Protein AF-A0A522DBF5-F1 (afdb_monomer)

Structure (mmCIF, N/CA/C/O backbone):
data_AF-A0A522DBF5-F1
#
_entry.id   AF-A0A522DBF5-F1
#
loop_
_atom_site.group_PDB
_atom_site.id
_atom_site.type_symbol
_atom_site.label_atom_id
_atom_site.label_alt_id
_atom_site.label_comp_id
_atom_site.label_asym_id
_atom_site.label_entity_id
_atom_site.label_seq_id
_atom_site.pdbx_PDB_ins_code
_atom_site.Cartn_x
_atom_site.Cartn_y
_atom_site.Cartn_z
_atom_site.occupancy
_atom_site.B_iso_or_equiv
_atom_site.auth_seq_id
_atom_site.auth_comp_id
_atom_site.auth_asym_id
_atom_site.auth_atom_id
_atom_site.pdbx_PDB_model_num
ATOM 1 N N . MET A 1 1 ? -2.209 -8.312 -12.145 1.00 57.16 1 MET A N 1
ATOM 2 C CA . MET A 1 1 ? -1.909 -8.345 -10.704 1.00 57.16 1 MET A CA 1
ATOM 3 C C . MET A 1 1 ? -3.232 -8.401 -9.969 1.00 57.16 1 MET A C 1
ATOM 5 O O . MET A 1 1 ? -4.133 -7.666 -10.356 1.00 57.16 1 MET A O 1
ATOM 9 N N . ILE A 1 2 ? -3.375 -9.305 -9.004 1.00 72.56 2 ILE A N 1
ATOM 10 C CA . ILE A 1 2 ? -4.613 -9.483 -8.236 1.00 72.56 2 ILE A CA 1
ATOM 11 C C . ILE A 1 2 ? -4.423 -8.749 -6.906 1.00 72.56 2 ILE A C 1
ATOM 13 O O . ILE A 1 2 ? -3.459 -9.021 -6.194 1.00 72.56 2 ILE A O 1
ATOM 17 N N . ILE A 1 3 ? -5.297 -7.788 -6.601 1.00 75.62 3 ILE A N 1
ATOM 18 C CA . ILE A 1 3 ? -5.295 -7.100 -5.304 1.00 75.62 3 ILE A CA 1
ATOM 19 C C . ILE A 1 3 ? -5.841 -8.085 -4.261 1.00 75.62 3 ILE A C 1
ATOM 21 O O . ILE A 1 3 ? -6.903 -8.665 -4.501 1.00 75.62 3 ILE A O 1
ATOM 25 N N . PRO A 1 4 ? -5.167 -8.284 -3.113 1.00 77.75 4 PRO A N 1
ATOM 26 C CA . PRO A 1 4 ? -5.652 -9.178 -2.070 1.00 77.75 4 PRO A CA 1
ATOM 27 C C . PRO A 1 4 ? -6.866 -8.548 -1.375 1.00 77.75 4 PRO A C 1
ATOM 29 O O . PRO A 1 4 ? -6.741 -7.811 -0.396 1.00 77.75 4 PRO A O 1
ATOM 32 N N . LEU A 1 5 ? -8.058 -8.822 -1.913 1.00 76.44 5 LEU A N 1
ATOM 33 C CA . LEU A 1 5 ? -9.330 -8.290 -1.413 1.00 76.44 5 LEU A CA 1
ATOM 34 C C . LEU A 1 5 ? -9.581 -8.680 0.042 1.00 76.44 5 LEU A C 1
ATOM 36 O O . LEU A 1 5 ? -10.113 -7.878 0.797 1.00 76.44 5 LEU A O 1
ATOM 40 N N . GLU A 1 6 ? -9.141 -9.866 0.453 1.00 79.38 6 GLU A N 1
ATOM 41 C CA . GLU A 1 6 ? -9.189 -10.309 1.847 1.00 79.38 6 GLU A CA 1
ATOM 42 C C . GLU A 1 6 ? -8.472 -9.333 2.787 1.00 79.38 6 GLU A C 1
ATOM 44 O O . GLU A 1 6 ? -9.039 -8.952 3.806 1.00 79.38 6 GLU A O 1
ATOM 49 N N . LYS A 1 7 ? -7.288 -8.829 2.407 1.00 75.44 7 LYS A N 1
ATOM 50 C CA . LYS A 1 7 ? -6.532 -7.850 3.198 1.00 75.44 7 LYS A CA 1
ATOM 51 C C . LYS A 1 7 ? -7.218 -6.491 3.216 1.00 75.44 7 LYS A C 1
ATOM 53 O O . LYS A 1 7 ? -7.226 -5.830 4.246 1.00 75.44 7 LYS A O 1
ATOM 58 N N . LEU A 1 8 ? -7.816 -6.086 2.096 1.00 74.38 8 LEU A N 1
ATOM 59 C CA . LEU A 1 8 ? -8.560 -4.829 2.001 1.00 74.38 8 LEU A CA 1
ATOM 60 C C . LEU A 1 8 ? -9.849 -4.859 2.841 1.00 74.38 8 LEU A C 1
ATOM 62 O O . LEU A 1 8 ? -10.195 -3.874 3.490 1.00 74.38 8 LEU A O 1
ATOM 66 N N . ILE A 1 9 ? -10.559 -5.988 2.844 1.00 74.56 9 ILE A N 1
ATOM 67 C CA . ILE A 1 9 ? -11.793 -6.187 3.613 1.00 74.56 9 ILE A CA 1
ATOM 68 C C . ILE A 1 9 ? -11.474 -6.331 5.107 1.00 74.56 9 ILE A C 1
ATOM 70 O O . ILE A 1 9 ? -12.156 -5.721 5.933 1.00 74.56 9 ILE A O 1
ATOM 74 N N . ALA A 1 10 ? -10.422 -7.083 5.445 1.00 74.75 10 ALA A N 1
ATOM 75 C CA . ALA A 1 10 ? -9.922 -7.262 6.808 1.00 74.75 10 ALA A CA 1
ATOM 76 C C . ALA A 1 10 ? -9.157 -6.040 7.343 1.00 74.75 10 ALA A C 1
ATOM 78 O O . ALA A 1 10 ? -8.743 -6.036 8.503 1.00 74.75 10 ALA A O 1
ATOM 79 N N . TYR A 1 11 ? -8.972 -4.999 6.524 1.00 75.50 11 TYR A N 1
ATOM 80 C CA . TYR A 1 11 ? -8.337 -3.765 6.949 1.00 75.50 11 TYR A CA 1
ATOM 81 C C . TYR A 1 11 ? -9.181 -3.112 8.051 1.00 75.50 11 TYR A C 1
ATOM 83 O O . TYR A 1 11 ? -10.265 -2.580 7.802 1.00 75.50 11 TYR A O 1
ATOM 91 N N . ASN A 1 12 ? -8.682 -3.221 9.284 1.00 67.25 12 ASN A N 1
ATOM 92 C CA . ASN A 1 12 ? -9.376 -2.830 10.514 1.00 67.25 12 ASN A CA 1
ATOM 93 C C . ASN A 1 12 ? -9.386 -1.303 10.732 1.00 67.25 12 ASN A C 1
ATOM 95 O O . ASN A 1 12 ? -10.147 -0.777 11.535 1.00 67.25 12 ASN A O 1
ATOM 99 N N . GLN A 1 13 ? -8.544 -0.561 10.011 1.00 71.62 13 GLN A N 1
ATOM 100 C CA . GLN A 1 13 ? -8.566 0.900 10.046 1.00 71.62 13 GLN A CA 1
ATOM 101 C C . GLN A 1 13 ? -9.520 1.466 8.985 1.00 71.62 13 GLN A C 1
ATOM 103 O O . GLN A 1 13 ? -10.072 0.750 8.147 1.00 71.62 13 GLN A O 1
ATOM 108 N N . ASN A 1 14 ? -9.729 2.783 9.011 1.00 75.12 14 ASN A N 1
ATOM 109 C CA . ASN A 1 14 ? -10.632 3.444 8.078 1.00 75.12 14 ASN A CA 1
ATOM 110 C C . ASN A 1 14 ? -10.156 3.255 6.622 1.00 75.12 14 ASN A C 1
ATOM 112 O O . ASN A 1 14 ? -9.166 3.845 6.185 1.00 75.12 14 ASN A O 1
ATOM 116 N N . ARG A 1 15 ? -10.902 2.447 5.862 1.00 76.75 15 ARG A N 1
ATOM 117 C CA . ARG A 1 15 ? -10.586 2.071 4.475 1.00 76.75 15 ARG A CA 1
ATOM 118 C C . ARG A 1 15 ? -10.527 3.274 3.532 1.00 76.75 15 ARG A C 1
ATOM 120 O O . ARG A 1 15 ? -9.701 3.283 2.627 1.00 76.75 15 ARG A O 1
ATOM 127 N N . TYR A 1 16 ? -11.341 4.305 3.765 1.00 77.50 16 TYR A N 1
ATOM 128 C CA . TYR A 1 16 ? -11.326 5.531 2.958 1.00 77.50 16 TYR A CA 1
ATOM 129 C C . TYR A 1 16 ? -10.046 6.333 3.176 1.00 77.50 16 TYR A C 1
ATOM 131 O O . TYR A 1 16 ? -9.464 6.854 2.226 1.00 77.50 16 TYR A O 1
ATOM 139 N N . ILE A 1 17 ? -9.588 6.397 4.427 1.00 74.81 17 ILE A N 1
ATOM 140 C CA . ILE A 1 17 ? -8.331 7.052 4.785 1.00 74.81 17 ILE A CA 1
ATOM 141 C C . ILE A 1 17 ? -7.151 6.290 4.175 1.00 74.81 17 ILE A C 1
ATOM 143 O O . ILE A 1 17 ? -6.275 6.917 3.585 1.00 74.81 17 ILE A O 1
ATOM 147 N N . PHE A 1 18 ? -7.165 4.957 4.249 1.00 81.25 18 PHE A N 1
ATOM 148 C CA . PHE A 1 18 ? -6.176 4.108 3.585 1.00 81.25 18 PHE A CA 1
ATOM 149 C C . PHE A 1 18 ? -6.137 4.366 2.080 1.00 81.25 18 PHE A C 1
ATOM 151 O O . PHE A 1 18 ? -5.102 4.767 1.564 1.00 81.25 18 PHE A O 1
ATOM 158 N N . SER A 1 19 ? -7.274 4.238 1.385 1.00 76.31 19 SER A N 1
ATOM 159 C CA . SER A 1 19 ? -7.339 4.455 -0.063 1.00 76.31 19 SER A CA 1
ATOM 160 C C . SER A 1 19 ? -6.874 5.857 -0.460 1.00 76.31 19 SER A C 1
ATOM 162 O O . SER A 1 19 ? -6.098 5.989 -1.401 1.00 76.31 19 SER A O 1
ATOM 164 N N . ARG A 1 20 ? -7.271 6.903 0.277 1.00 82.00 20 ARG A N 1
ATOM 165 C CA . ARG A 1 20 ? -6.805 8.276 0.032 1.00 82.00 20 ARG A CA 1
ATOM 166 C C . ARG A 1 20 ? -5.293 8.407 0.228 1.00 82.00 20 ARG A C 1
ATOM 168 O O . ARG A 1 20 ? -4.628 9.003 -0.612 1.00 82.00 20 ARG A O 1
ATOM 175 N N . ALA A 1 21 ? -4.746 7.853 1.307 1.00 74.94 21 ALA A N 1
ATOM 176 C CA . ALA A 1 21 ? -3.313 7.902 1.581 1.00 74.94 21 ALA A CA 1
ATOM 177 C C . ALA A 1 21 ? -2.501 7.155 0.513 1.00 74.94 21 ALA A C 1
ATOM 179 O O . ALA A 1 21 ? -1.472 7.653 0.062 1.00 74.94 21 ALA A O 1
ATOM 180 N N . THR A 1 22 ? -2.993 6.003 0.053 1.00 80.38 22 THR A N 1
ATOM 181 C CA . TH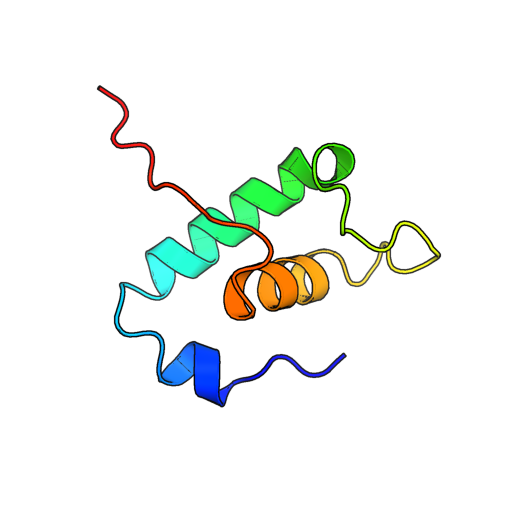R A 1 22 ? -2.386 5.258 -1.053 1.00 80.38 22 THR A CA 1
ATOM 182 C C . THR A 1 22 ? -2.415 6.052 -2.360 1.00 80.38 22 THR A C 1
ATOM 184 O O . THR A 1 22 ? -1.454 6.003 -3.119 1.00 80.38 22 THR A O 1
ATOM 187 N N . MET A 1 23 ? -3.463 6.840 -2.616 1.00 82.81 23 MET A N 1
ATOM 188 C CA . MET A 1 23 ? -3.507 7.711 -3.798 1.00 82.81 23 MET A CA 1
ATOM 189 C C . MET A 1 23 ? -2.503 8.862 -3.718 1.00 82.81 23 MET A C 1
ATOM 191 O O . MET A 1 23 ? -1.866 9.167 -4.713 1.00 82.81 23 MET A O 1
ATOM 195 N N . VAL A 1 24 ? -2.260 9.442 -2.541 1.00 83.50 24 VAL A N 1
ATOM 196 C CA . VAL A 1 24 ? -1.198 10.458 -2.371 1.00 83.50 24 VAL A CA 1
ATOM 197 C C . VAL A 1 24 ? 0.200 9.875 -2.638 1.00 83.50 24 VAL A C 1
ATOM 199 O O . VAL A 1 24 ? 1.117 10.589 -3.041 1.00 83.50 24 VAL A O 1
ATOM 202 N N . MET A 1 25 ? 0.391 8.569 -2.431 1.00 80.69 25 MET A N 1
ATOM 203 C CA . MET A 1 25 ? 1.651 7.892 -2.763 1.00 80.69 25 MET A CA 1
ATOM 204 C C . MET A 1 25 ? 1.866 7.732 -4.269 1.00 80.69 25 MET A C 1
ATOM 206 O O . MET A 1 25 ? 3.017 7.662 -4.693 1.00 80.69 25 MET A O 1
ATOM 210 N N . VAL A 1 26 ? 0.796 7.717 -5.070 1.00 82.50 26 VAL A N 1
ATOM 211 C CA . VAL A 1 26 ? 0.879 7.689 -6.541 1.00 82.50 26 VAL A CA 1
ATOM 212 C C . VAL A 1 26 ? 1.631 8.911 -7.057 1.00 82.50 26 VAL A C 1
ATOM 214 O O . VAL A 1 26 ? 2.536 8.767 -7.874 1.00 82.50 26 VAL A O 1
ATOM 217 N N . ASP A 1 27 ? 1.356 10.090 -6.500 1.00 80.38 27 ASP A N 1
ATOM 218 C CA . ASP A 1 27 ? 2.052 11.330 -6.868 1.00 80.38 27 ASP A CA 1
ATOM 219 C C . ASP A 1 27 ? 3.541 11.313 -6.478 1.00 80.38 27 ASP A C 1
ATOM 221 O O . ASP A 1 27 ? 4.347 12.077 -7.005 1.00 80.38 27 ASP A O 1
ATOM 225 N N . LYS A 1 28 ? 3.928 10.428 -5.550 1.00 81.81 28 LYS A N 1
ATOM 226 C CA . LYS A 1 28 ? 5.295 10.27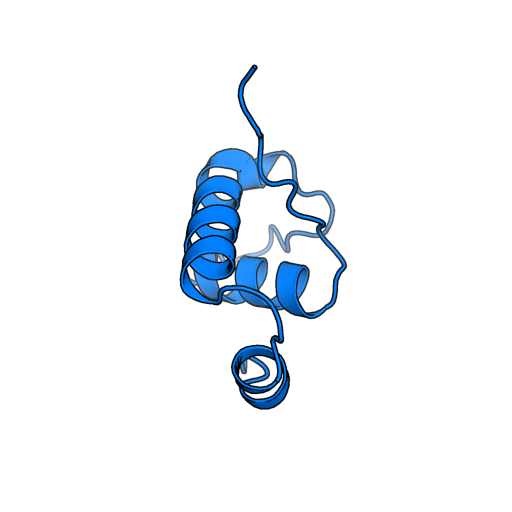5 -5.029 1.00 81.81 28 LYS A CA 1
ATOM 227 C C . LYS A 1 28 ? 5.973 8.993 -5.514 1.00 81.81 28 LYS A C 1
ATOM 229 O O . LYS A 1 28 ? 6.943 8.559 -4.897 1.00 81.81 28 LYS A O 1
ATOM 234 N N . ILE A 1 29 ? 5.492 8.404 -6.609 1.00 82.06 29 ILE A N 1
ATOM 235 C CA . ILE A 1 29 ? 5.963 7.111 -7.120 1.00 82.06 29 ILE A CA 1
ATOM 236 C C . ILE A 1 29 ? 7.477 7.053 -7.351 1.00 82.06 29 ILE A C 1
ATOM 238 O O . ILE A 1 29 ? 8.100 6.063 -6.988 1.00 82.06 29 ILE A O 1
ATOM 242 N N . GLY A 1 30 ? 8.089 8.139 -7.838 1.00 76.81 30 GLY A N 1
ATOM 243 C CA . GLY A 1 30 ? 9.538 8.215 -8.072 1.00 76.81 30 GLY A CA 1
ATOM 244 C C . GLY A 1 30 ? 10.397 8.133 -6.802 1.00 76.81 30 GLY A C 1
ATOM 245 O O . GLY A 1 30 ? 11.611 7.998 -6.892 1.00 76.81 30 GLY A O 1
ATOM 246 N N . ASN 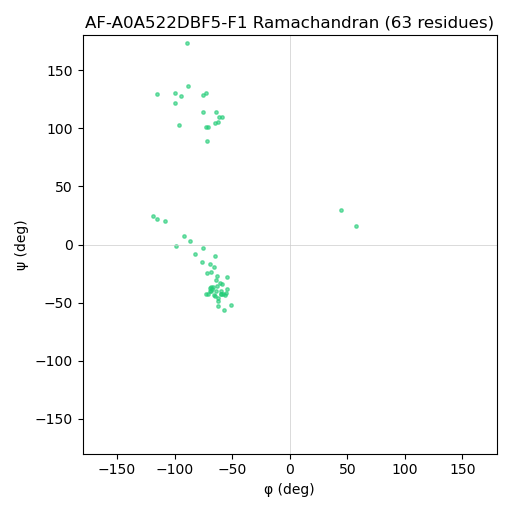A 1 31 ? 9.784 8.198 -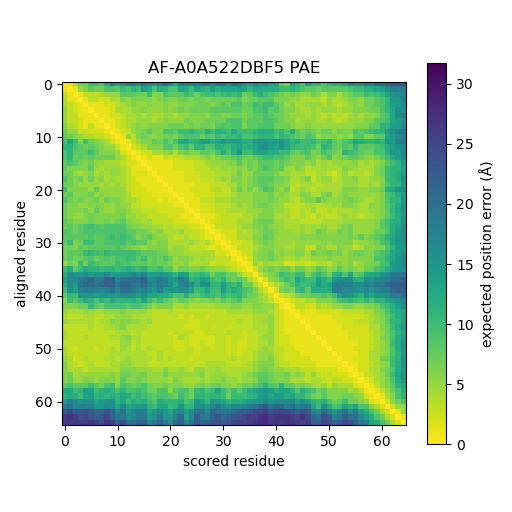5.615 1.00 81.25 31 ASN A N 1
ATOM 247 C CA . ASN A 1 31 ? 10.464 8.021 -4.331 1.00 81.25 31 ASN A CA 1
ATOM 248 C C . ASN A 1 31 ? 10.302 6.599 -3.757 1.00 81.25 31 ASN A C 1
ATOM 250 O O . ASN A 1 31 ? 10.822 6.322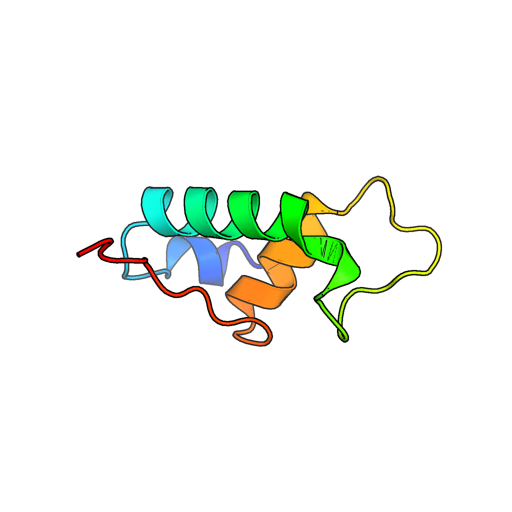 -2.675 1.00 81.25 31 ASN A O 1
ATOM 254 N N . ILE A 1 32 ? 9.564 5.709 -4.432 1.00 81.38 32 ILE A N 1
ATOM 255 C CA . ILE A 1 32 ? 9.298 4.337 -3.983 1.00 81.38 32 ILE A CA 1
ATOM 256 C C . ILE A 1 32 ? 10.311 3.399 -4.648 1.00 81.38 32 ILE A C 1
ATOM 258 O O . ILE A 1 32 ? 10.164 3.049 -5.814 1.00 81.38 32 ILE A O 1
ATOM 262 N N . LYS A 1 33 ? 11.335 2.967 -3.901 1.00 78.12 33 LYS A N 1
ATOM 263 C CA . LYS A 1 33 ? 12.420 2.111 -4.424 1.0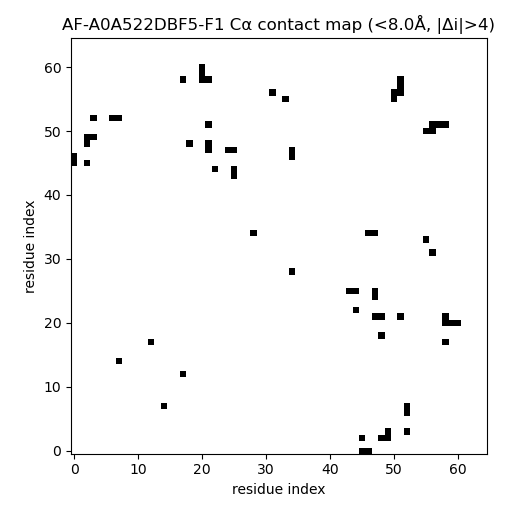0 78.12 33 LYS A CA 1
ATOM 264 C C . LYS A 1 33 ? 11.942 0.733 -4.877 1.00 78.12 33 LYS A C 1
ATOM 266 O O . LYS A 1 33 ? 12.532 0.135 -5.765 1.00 78.12 33 LYS A O 1
ATOM 271 N N . GLU A 1 34 ? 10.897 0.223 -4.240 1.00 80.00 34 GLU A N 1
ATOM 272 C CA . GLU A 1 34 ? 10.316 -1.093 -4.494 1.00 80.00 34 GLU A CA 1
ATOM 273 C C . GLU A 1 34 ? 9.271 -1.066 -5.622 1.00 80.00 34 GLU A C 1
ATOM 275 O O . GLU A 1 34 ? 8.623 -2.082 -5.889 1.00 80.00 34 GLU A O 1
ATOM 280 N N . TYR A 1 35 ? 9.064 0.088 -6.268 1.00 81.75 35 TYR A N 1
ATOM 281 C CA . TYR A 1 35 ? 8.137 0.193 -7.384 1.00 81.75 35 TYR A CA 1
ATOM 282 C C . TYR A 1 35 ? 8.755 -0.430 -8.648 1.00 81.75 35 TYR A C 1
ATOM 284 O O . TYR A 1 35 ? 9.875 -0.079 -9.016 1.00 81.75 35 TYR A O 1
ATOM 292 N N . PRO A 1 36 ? 8.052 -1.345 -9.341 1.00 72.88 36 PRO A N 1
ATOM 293 C CA . PRO A 1 36 ? 8.554 -1.926 -10.579 1.00 72.88 36 PRO A CA 1
ATOM 294 C C . PRO A 1 36 ? 8.520 -0.875 -11.700 1.00 72.88 36 PRO A C 1
ATOM 296 O O . PRO A 1 36 ? 7.468 -0.600 -12.272 1.00 72.88 36 PRO A O 1
ATOM 299 N N . GLU A 1 37 ? 9.670 -0.273 -12.010 1.00 69.88 37 GLU A N 1
ATOM 300 C CA . GLU A 1 37 ? 9.806 0.732 -13.080 1.00 69.88 37 GLU A CA 1
ATOM 301 C C . GLU A 1 37 ? 9.646 0.139 -14.495 1.00 69.88 37 GLU A C 1
ATOM 303 O O . GLU A 1 37 ? 9.371 0.866 -15.449 1.00 69.88 37 GLU A O 1
ATOM 308 N N . GLU A 1 38 ? 9.756 -1.184 -14.649 1.00 66.06 38 GLU A N 1
ATOM 309 C CA . GLU A 1 38 ? 9.594 -1.859 -15.938 1.00 66.06 38 GLU A CA 1
ATOM 310 C C . GLU A 1 38 ? 8.112 -1.943 -16.353 1.00 66.06 38 GLU A C 1
ATOM 312 O O . GLU A 1 38 ? 7.295 -2.604 -15.709 1.00 66.06 38 GLU A O 1
ATOM 317 N N . ASP A 1 39 ? 7.771 -1.234 -17.434 1.00 57.75 39 ASP A N 1
ATOM 318 C CA . ASP A 1 39 ? 6.594 -1.386 -18.315 1.00 57.75 39 ASP A CA 1
ATOM 319 C C . ASP A 1 39 ? 5.217 -1.608 -17.641 1.00 57.75 39 ASP A C 1
ATOM 321 O O . ASP A 1 39 ? 4.294 -2.231 -18.175 1.00 57.75 39 ASP A O 1
ATOM 325 N N . THR A 1 40 ? 5.044 -1.070 -16.431 1.00 62.19 40 THR A N 1
ATOM 326 C CA . THR A 1 40 ? 3.794 -1.146 -15.656 1.00 62.19 40 THR A CA 1
ATOM 327 C C . THR A 1 40 ? 3.193 0.226 -15.355 1.00 62.19 40 THR A C 1
ATOM 329 O O . THR A 1 40 ? 2.369 0.362 -14.451 1.00 62.19 40 THR A O 1
ATOM 332 N N . ASN A 1 41 ? 3.507 1.237 -16.177 1.00 64.88 41 ASN A N 1
ATOM 333 C CA . ASN A 1 41 ? 2.966 2.603 -16.058 1.00 64.88 41 ASN A CA 1
ATOM 334 C C . ASN A 1 41 ? 1.430 2.664 -16.047 1.00 64.88 41 ASN A C 1
ATOM 336 O O . ASN A 1 41 ? 0.842 3.542 -15.426 1.00 64.88 41 ASN A O 1
ATOM 340 N N . TRP A 1 42 ? 0.748 1.710 -16.678 1.00 73.94 42 TRP A N 1
ATOM 341 C CA . TRP A 1 42 ? -0.716 1.652 -16.658 1.00 73.94 42 TRP A CA 1
ATOM 342 C C . TRP A 1 42 ? -1.304 0.997 -15.391 1.00 73.94 42 TRP A C 1
ATOM 344 O O . TRP A 1 42 ? -2.515 1.034 -15.187 1.00 73.94 42 TRP A O 1
ATOM 354 N N . LYS A 1 43 ? -0.472 0.398 -14.523 1.00 79.62 43 LYS A N 1
ATOM 355 C CA . LYS A 1 43 ? -0.870 -0.313 -13.287 1.00 79.62 43 LYS A CA 1
ATOM 356 C C . LYS A 1 43 ? -0.364 0.345 -12.003 1.00 79.62 43 LYS A C 1
ATOM 358 O O . LYS A 1 43 ? -0.326 -0.307 -10.959 1.00 79.62 43 LYS A O 1
ATOM 363 N N . VAL A 1 44 ? -0.039 1.632 -12.057 1.00 84.06 44 VAL A N 1
ATOM 364 C CA . VAL A 1 44 ? 0.500 2.397 -10.924 1.00 84.06 44 VAL A CA 1
ATOM 365 C C . VAL A 1 44 ? -0.349 2.244 -9.659 1.00 84.06 44 VAL A C 1
ATOM 367 O O . VAL A 1 44 ? 0.152 1.835 -8.614 1.00 84.06 44 VAL A O 1
ATOM 370 N N . VAL A 1 45 ? -1.657 2.481 -9.764 1.00 82.62 45 VAL A N 1
ATOM 371 C CA . VAL A 1 45 ? -2.582 2.408 -8.622 1.00 82.62 45 VAL A CA 1
ATOM 372 C C . VAL A 1 45 ? -2.650 0.995 -8.010 1.00 82.62 45 VAL A C 1
ATOM 374 O O . VAL A 1 45 ? -2.431 0.866 -6.803 1.00 82.62 45 VAL A O 1
ATOM 377 N N . PRO A 1 46 ? -2.904 -0.084 -8.784 1.00 82.75 46 PRO A N 1
ATOM 378 C CA . PRO A 1 46 ? -2.856 -1.449 -8.260 1.00 82.75 46 PRO A CA 1
ATOM 379 C C . PRO A 1 46 ? -1.527 -1.824 -7.595 1.00 82.75 46 PRO A C 1
ATOM 381 O O . PRO A 1 46 ? -1.545 -2.475 -6.552 1.00 82.75 46 PRO A O 1
ATOM 384 N N . ASN A 1 47 ? -0.394 -1.423 -8.179 1.00 85.69 47 ASN A N 1
ATOM 385 C CA . ASN A 1 47 ? 0.944 -1.702 -7.652 1.00 85.69 47 ASN A CA 1
ATOM 386 C C . ASN A 1 47 ? 1.151 -1.054 -6.281 1.00 85.69 47 ASN A C 1
ATOM 388 O O . ASN A 1 47 ? 1.540 -1.729 -5.331 1.00 85.69 47 ASN A O 1
ATOM 392 N N . ILE A 1 48 ? 0.815 0.228 -6.147 1.00 85.62 48 ILE A N 1
ATOM 393 C CA . ILE A 1 48 ? 0.968 0.958 -4.883 1.00 85.62 48 ILE A CA 1
ATOM 394 C C . ILE A 1 48 ? 0.005 0.422 -3.816 1.00 85.62 48 ILE A C 1
ATOM 396 O O . ILE A 1 48 ? 0.406 0.248 -2.667 1.00 85.62 48 ILE A O 1
ATOM 400 N N . LEU A 1 49 ? -1.231 0.065 -4.184 1.00 83.75 49 LEU A N 1
ATOM 401 C CA . LEU A 1 49 ? -2.161 -0.617 -3.274 1.00 83.75 49 LEU A CA 1
ATOM 40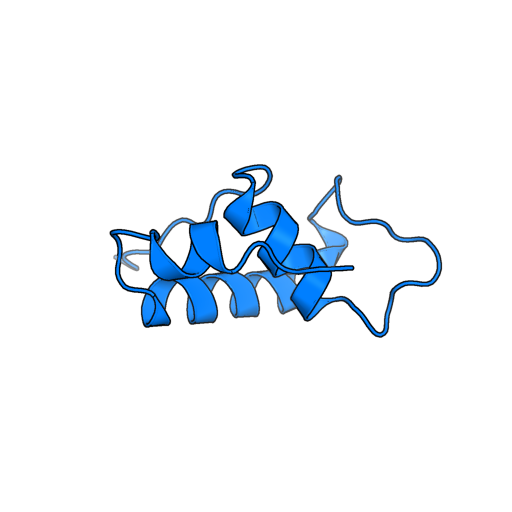2 C C . LEU A 1 49 ? -1.607 -1.948 -2.774 1.00 83.75 49 LEU A C 1
ATOM 404 O O . LEU A 1 49 ? -1.718 -2.239 -1.587 1.00 83.75 49 LEU A O 1
ATOM 408 N N . LEU A 1 50 ? -0.998 -2.751 -3.646 1.00 86.12 50 LEU A N 1
ATOM 409 C CA . LEU A 1 50 ? -0.390 -4.011 -3.229 1.00 86.12 50 LEU A CA 1
ATOM 410 C C . LEU A 1 50 ? 0.794 -3.784 -2.286 1.00 86.12 50 LEU A C 1
ATOM 412 O O . LEU A 1 50 ? 0.878 -4.457 -1.262 1.00 86.12 50 LEU A O 1
ATOM 416 N N . LEU A 1 51 ? 1.672 -2.829 -2.601 1.00 86.38 51 LEU A N 1
ATOM 417 C CA . LEU A 1 51 ? 2.800 -2.464 -1.741 1.00 86.38 51 LEU A CA 1
ATOM 418 C C . LEU A 1 51 ? 2.320 -1.995 -0.360 1.00 86.38 51 LEU A C 1
ATOM 420 O O . LEU A 1 51 ? 2.901 -2.371 0.655 1.00 86.38 51 LEU A O 1
ATOM 424 N N . ALA A 1 52 ? 1.233 -1.221 -0.306 1.00 85.06 52 ALA A N 1
ATOM 425 C CA . ALA A 1 52 ? 0.646 -0.750 0.945 1.00 85.06 52 ALA A CA 1
ATOM 426 C C . ALA A 1 52 ? -0.043 -1.881 1.734 1.00 85.06 52 ALA A C 1
ATOM 428 O O . ALA A 1 52 ? 0.139 -1.986 2.944 1.00 85.06 52 ALA A O 1
ATOM 429 N N . LEU A 1 53 ? -0.793 -2.765 1.062 1.00 84.50 53 LEU A N 1
ATOM 430 C CA . LEU A 1 53 ? -1.457 -3.927 1.680 1.00 84.50 53 LEU A CA 1
ATOM 431 C C . LEU A 1 53 ? -0.468 -4.998 2.161 1.00 84.50 53 LEU A C 1
ATOM 433 O O . LEU A 1 53 ? -0.799 -5.808 3.027 1.00 84.50 53 LEU A O 1
ATOM 437 N N . ASN A 1 54 ? 0.732 -5.030 1.587 1.00 85.69 54 ASN A N 1
ATOM 438 C CA . ASN A 1 54 ? 1.832 -5.883 2.030 1.00 85.69 54 ASN A CA 1
ATOM 439 C C . ASN A 1 54 ? 2.755 -5.188 3.039 1.00 85.69 54 ASN A C 1
ATOM 441 O O . ASN A 1 54 ? 3.793 -5.748 3.377 1.00 85.69 54 ASN A O 1
ATOM 445 N N . GLU A 1 55 ? 2.397 -3.986 3.504 1.00 82.50 55 GLU A N 1
ATOM 446 C CA . GLU A 1 55 ? 3.178 -3.177 4.452 1.00 82.50 55 GLU A CA 1
ATOM 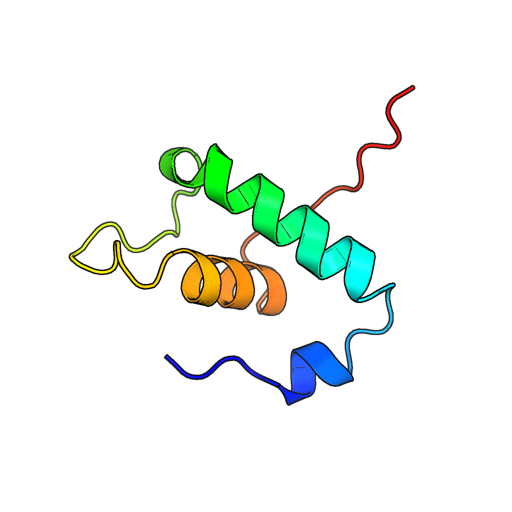447 C C . GLU A 1 55 ? 4.610 -2.851 3.984 1.00 82.50 55 GLU A C 1
ATOM 449 O O . GLU A 1 55 ? 5.442 -2.400 4.773 1.00 82.50 55 GLU A O 1
ATOM 454 N N . THR A 1 56 ? 4.895 -3.031 2.690 1.00 82.69 56 THR A N 1
ATOM 455 C CA . THR A 1 56 ? 6.174 -2.688 2.054 1.00 82.69 56 THR A CA 1
ATOM 456 C C . THR A 1 56 ? 6.379 -1.178 2.052 1.00 82.69 56 THR A C 1
ATOM 458 O O . THR A 1 56 ? 7.479 -0.695 2.299 1.00 82.69 56 THR A O 1
ATOM 461 N N . ILE A 1 57 ? 5.291 -0.428 1.858 1.00 81.06 57 ILE A N 1
ATOM 462 C CA . ILE A 1 57 ? 5.257 1.019 2.057 1.00 81.06 57 ILE A CA 1
ATOM 463 C C . ILE A 1 57 ? 4.305 1.346 3.206 1.00 81.06 57 ILE A C 1
ATOM 465 O O . ILE A 1 57 ? 3.159 0.895 3.246 1.00 81.06 57 ILE A O 1
ATOM 469 N N . LYS A 1 58 ? 4.780 2.143 4.164 1.00 76.62 58 LYS A N 1
ATOM 470 C CA . LYS A 1 58 ? 3.964 2.611 5.288 1.00 76.62 58 LYS A CA 1
ATOM 471 C C . LYS A 1 58 ? 3.386 3.974 4.948 1.00 76.62 58 LYS A C 1
ATOM 473 O O . LYS A 1 58 ? 4.135 4.890 4.613 1.00 76.62 58 LYS A O 1
ATOM 478 N N . PHE A 1 59 ? 2.072 4.137 5.075 1.00 71.19 59 PHE A N 1
ATOM 479 C CA . PHE A 1 59 ? 1.484 5.472 5.079 1.00 71.19 59 PHE A CA 1
ATOM 480 C C . PHE A 1 59 ? 1.465 5.996 6.512 1.00 71.19 59 PHE A C 1
ATOM 482 O O . PHE A 1 59 ? 1.128 5.278 7.453 1.00 71.19 59 PHE A O 1
ATOM 489 N N . LYS A 1 60 ? 1.841 7.260 6.682 1.00 64.81 60 LYS A N 1
ATOM 490 C CA . LYS A 1 60 ? 1.494 8.027 7.874 1.00 64.81 60 LYS A CA 1
ATOM 491 C C . LYS A 1 60 ? 0.298 8.886 7.501 1.00 64.81 60 LYS A C 1
ATOM 493 O O . LYS A 1 60 ? 0.358 9.583 6.489 1.00 64.81 60 LYS A O 1
ATOM 498 N N . LEU A 1 61 ? -0.759 8.877 8.314 1.00 58.97 61 LEU 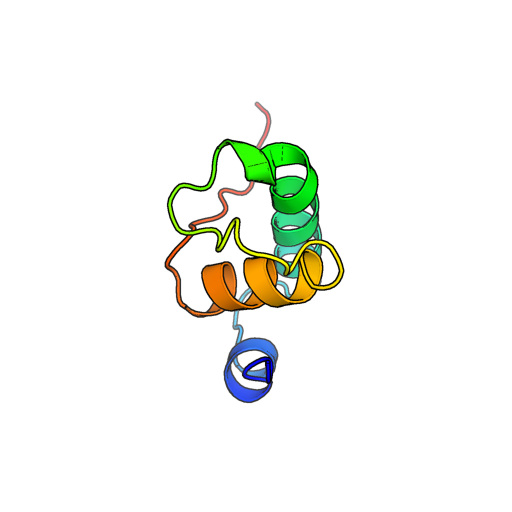A N 1
ATOM 499 C CA . LEU A 1 61 ? -1.607 10.063 8.350 1.00 58.97 61 LEU A CA 1
ATOM 500 C C . LEU A 1 61 ? -0.725 11.174 8.889 1.00 58.97 61 LEU A C 1
ATOM 502 O O . LEU A 1 61 ? -0.292 11.103 10.038 1.00 58.97 61 LEU A O 1
ATOM 506 N N . GLY A 1 62 ? -0.445 12.175 8.062 1.00 54.22 62 GLY A N 1
ATOM 507 C CA . GLY A 1 62 ? -0.123 13.475 8.615 1.00 54.22 62 GLY A CA 1
ATOM 508 C C . GLY A 1 62 ? -1.326 13.889 9.451 1.00 54.22 62 GLY A C 1
ATOM 509 O O . GLY A 1 62 ? -2.403 14.121 8.908 1.00 54.22 62 GLY A O 1
ATOM 510 N N . VAL A 1 63 ? -1.167 13.912 10.769 1.00 48.31 63 VAL A N 1
ATOM 511 C CA . VAL A 1 63 ? -1.772 15.010 11.508 1.00 48.31 63 VAL A CA 1
ATOM 512 C C . VAL A 1 63 ? -0.875 16.179 11.125 1.00 48.31 63 VAL A C 1
ATOM 514 O O . VAL A 1 63 ? 0.288 16.210 11.516 1.00 48.31 63 VAL A O 1
ATOM 517 N N . GLU A 1 64 ? -1.338 17.004 10.191 1.00 43.78 64 GLU A N 1
ATOM 518 C CA . GLU A 1 64 ? -0.743 18.322 9.999 1.00 43.78 64 GLU A CA 1
ATOM 519 C C . GLU A 1 64 ? -1.032 19.086 11.301 1.00 43.78 64 GLU A C 1
ATOM 521 O O . GLU A 1 64 ? -2.189 19.404 11.575 1.00 43.78 64 GLU A O 1
ATOM 526 N N . GLU A 1 65 ? -0.008 19.244 12.145 1.00 34.28 65 GLU A N 1
ATOM 527 C CA . GLU A 1 65 ? 0.064 20.313 13.153 1.00 34.28 65 GLU A CA 1
ATOM 528 C C . GLU A 1 65 ? 0.649 21.571 12.507 1.00 34.28 65 GLU A C 1
ATOM 530 O O . GLU A 1 65 ? 1.624 21.432 11.727 1.00 34.28 65 GLU A O 1
#

Nearest PDB structures (foldseek):
  8i24-assembly1_E  TM=6.872E-01  e=1.899E+00  Acetivibrio thermocellus DSM 1313
  4xsx-assembly2_K  TM=6.282E-01  e=8.913E+00  Citrobacter koseri ATCC BAA-895

Secondary structure (DSSP, 8-state):
----HHHHHS--S-HHHHHHHHHHHHTTGGG-TTS--SS-GGGHHHHHHHHHHTTSSPPP-----

Mean predicted aligned error: 7.27 Å

Radius of gyration: 11.96 Å; Cα contacts (8 Å, |Δi|>4): 35; chains: 1; bounding box: 24×31×32 Å

Sequence (65 aa):
MIIPLEKLIAYNQNRYIFSRATMVMVDKIGNIKEYPEEDTNWKVVPNILLLALNETIKFKLGVEE

pLDDT: mean 75.11, std 10.47, range [34.28, 86.38]

Solvent-accessible surface area (backbone atoms only — not comparable to full-atom values): 4305 Å² total; per-residue (Å²): 137,84,75,66,57,68,59,63,70,64,45,86,60,65,60,68,59,50,54,52,51,48,52,59,45,60,82,46,47,94,74,44,86,87,55,73,82,73,93,38,82,92,43,52,68,65,51,48,47,47,36,43,77,67,60,75,44,80,82,74,82,76,78,84,124

Foldseek 3Di:
DDQPVVLLVVVPDDSVVVLVQLVVVLVVVVVQPPQDPPPCPVCSSVRSSNCVSVVVDDGDPPPPD